Protein AF-A0A8X7SLM4-F1 (afdb_monomer_lite)

Secondary structure (DSSP, 8-state):
--GGGGS-HHHHHHHHTT-HHHHHHHT-HHHHHHHHHHH-SS-HHHHHHHGGGSS-HHHHHHHIIIIIHHHSEEEE-S-GGG--EEEEEEETTEEEEEEEPP----TTGGGSSPPPEEEEEEEEPPTTSS--EEEEEEEETTEEEEEEEE------

Sequence (156 aa):
MLIFRLLSPRDLCNLSSCCKSLCDIANSENFWLDQCEKVKVIPSSEIVQLRTGVSSYKALCRFLVEVMKPLVGVWVYQKPEFGNVVYVMPGFLSVVGCRIIPQEVGPLGIQEGRIMWSPVFEIICGFDGGSTKFFLNGRDRKDSCLFLGLFTGIEN

Structure (mmCIF, N/CA/C/O backbone):
data_AF-A0A8X7SLM4-F1
#
_entry.id   AF-A0A8X7SLM4-F1
#
loop_
_atom_site.group_PDB
_atom_site.id
_atom_site.type_symbol
_atom_site.label_atom_id
_atom_site.label_alt_id
_atom_site.label_comp_id
_atom_site.label_asym_id
_atom_site.label_entity_id
_atom_site.label_seq_id
_atom_site.pdbx_PDB_ins_code
_atom_site.Cartn_x
_atom_site.Cartn_y
_atom_site.Cartn_z
_atom_site.occupancy
_atom_site.B_iso_or_equiv
_atom_site.auth_seq_id
_atom_site.auth_comp_id
_atom_site.auth_asym_id
_atom_site.auth_atom_id
_atom_site.pdbx_PDB_model_num
ATOM 1 N N . MET A 1 1 ? 26.997 3.617 -11.875 1.00 51.34 1 MET A N 1
ATOM 2 C CA . MET A 1 1 ? 25.663 4.207 -12.120 1.00 51.34 1 MET A CA 1
ATOM 3 C C . MET A 1 1 ? 24.904 4.334 -10.791 1.00 51.34 1 MET A C 1
ATOM 5 O O . MET A 1 1 ? 24.105 3.476 -10.456 1.00 51.34 1 MET A O 1
ATOM 9 N N . LEU A 1 2 ? 25.221 5.361 -9.989 1.00 61.88 2 LEU A N 1
ATOM 10 C CA . LEU A 1 2 ? 24.697 5.548 -8.618 1.00 61.88 2 LEU A CA 1
ATOM 11 C C . LEU A 1 2 ? 23.634 6.660 -8.517 1.00 61.88 2 LEU A C 1
ATOM 13 O O . LEU A 1 2 ? 22.804 6.631 -7.618 1.00 61.88 2 LEU A O 1
ATOM 17 N N . ILE A 1 3 ? 23.619 7.605 -9.463 1.00 67.81 3 ILE A N 1
ATOM 18 C CA . ILE A 1 3 ? 22.799 8.827 -9.388 1.00 67.81 3 ILE A CA 1
ATOM 19 C C . ILE A 1 3 ? 21.298 8.531 -9.551 1.00 67.81 3 ILE A C 1
ATOM 21 O O . ILE A 1 3 ? 20.492 9.070 -8.804 1.00 67.81 3 ILE A O 1
ATOM 25 N N . PHE A 1 4 ? 20.903 7.602 -10.431 1.00 64.94 4 PHE A N 1
ATOM 26 C CA . PHE A 1 4 ? 19.483 7.247 -10.625 1.00 64.94 4 PHE A CA 1
ATOM 27 C C . PHE A 1 4 ? 18.829 6.638 -9.385 1.00 64.94 4 PHE A C 1
ATOM 29 O O . PHE A 1 4 ? 17.614 6.685 -9.229 1.00 64.94 4 PHE A O 1
ATOM 36 N N . ARG A 1 5 ? 19.627 6.084 -8.466 1.00 68.31 5 ARG A N 1
ATOM 37 C CA . ARG A 1 5 ? 19.115 5.580 -7.191 1.00 68.31 5 ARG A CA 1
ATOM 38 C C . ARG A 1 5 ? 18.707 6.708 -6.234 1.00 68.31 5 ARG A C 1
ATOM 40 O O . ARG A 1 5 ? 18.001 6.409 -5.278 1.00 68.31 5 ARG A O 1
ATOM 47 N N . LEU A 1 6 ? 19.129 7.947 -6.471 1.00 73.44 6 LEU A N 1
ATOM 48 C CA . LEU A 1 6 ? 18.810 9.104 -5.629 1.00 73.44 6 LEU A CA 1
ATOM 49 C C . LEU A 1 6 ? 17.567 9.865 -6.102 1.00 73.44 6 LEU A C 1
ATOM 51 O O . LEU A 1 6 ? 17.048 10.703 -5.373 1.00 73.44 6 LEU A O 1
ATOM 55 N N . LEU A 1 7 ? 17.107 9.591 -7.321 1.00 77.38 7 LEU A N 1
ATOM 56 C CA . LEU A 1 7 ? 15.983 10.285 -7.930 1.00 77.38 7 LEU A CA 1
ATOM 57 C C . LEU A 1 7 ? 14.655 9.670 -7.499 1.00 77.38 7 LEU A C 1
ATOM 59 O O . LEU A 1 7 ? 14.569 8.460 -7.268 1.00 77.38 7 LEU A O 1
ATOM 63 N N . SER A 1 8 ? 13.613 10.501 -7.434 1.00 79.94 8 SER A N 1
ATOM 64 C CA . SER A 1 8 ? 12.265 10.003 -7.189 1.00 79.94 8 SER A CA 1
ATOM 65 C C . SER A 1 8 ? 11.767 9.193 -8.397 1.00 79.94 8 SER A C 1
ATOM 67 O O . SER A 1 8 ? 12.141 9.484 -9.538 1.00 79.94 8 SER A O 1
ATOM 69 N N . PRO A 1 9 ? 10.878 8.204 -8.196 1.00 80.56 9 PRO A N 1
ATOM 70 C CA . PRO A 1 9 ? 10.198 7.502 -9.286 1.00 80.56 9 PRO A CA 1
ATOM 71 C C . PRO A 1 9 ? 9.602 8.398 -10.379 1.00 80.56 9 PRO A C 1
ATOM 73 O O . PRO A 1 9 ? 9.639 8.025 -11.553 1.00 80.56 9 PRO A O 1
ATOM 76 N N . ARG A 1 10 ? 9.089 9.586 -10.020 1.00 80.00 10 ARG A N 1
ATOM 77 C CA . ARG A 1 10 ? 8.550 10.559 -10.986 1.00 80.00 10 ARG A CA 1
ATOM 78 C C . ARG A 1 10 ? 9.644 11.166 -11.856 1.00 80.00 10 ARG A C 1
ATOM 80 O O . ARG A 1 10 ? 9.522 11.135 -13.079 1.00 80.00 10 ARG A O 1
ATOM 87 N N . ASP A 1 11 ? 10.731 11.635 -11.251 1.00 84.25 11 ASP A N 1
ATOM 88 C CA . ASP A 1 11 ? 11.860 12.222 -11.989 1.00 84.25 11 ASP A CA 1
ATOM 89 C C . ASP A 1 11 ? 12.485 11.206 -12.948 1.00 84.25 11 ASP A C 1
ATOM 91 O O . ASP A 1 11 ? 12.854 11.529 -14.074 1.00 84.25 11 ASP A O 1
ATOM 95 N N . LEU A 1 12 ? 12.538 9.943 -12.528 1.00 79.44 12 LEU A N 1
ATOM 96 C CA . LEU A 1 12 ? 13.046 8.839 -13.337 1.00 79.44 12 LEU A CA 1
ATOM 97 C C . LEU A 1 12 ? 12.176 8.552 -14.561 1.00 79.44 12 LEU A C 1
ATOM 99 O O . LEU A 1 12 ? 12.709 8.314 -15.646 1.00 79.44 12 LEU A O 1
ATOM 103 N N . CYS A 1 13 ? 10.850 8.608 -14.414 1.00 79.81 13 CYS A N 1
ATOM 104 C CA . CYS A 1 13 ? 9.943 8.473 -15.553 1.00 79.81 13 CYS A CA 1
ATOM 105 C C . CYS A 1 13 ? 10.134 9.624 -16.547 1.00 79.81 13 CYS A C 1
ATOM 107 O O . CYS A 1 13 ? 10.202 9.375 -17.749 1.00 79.81 13 CYS A O 1
ATOM 109 N N . ASN A 1 14 ? 10.315 10.852 -16.060 1.00 83.81 14 ASN A N 1
ATOM 110 C CA . ASN A 1 14 ? 10.562 12.010 -16.921 1.00 83.81 14 ASN A CA 1
ATOM 111 C C . ASN A 1 14 ? 11.899 11.896 -17.673 1.00 83.81 14 ASN A C 1
ATOM 113 O O . ASN A 1 14 ? 11.964 12.162 -18.872 1.00 83.81 14 ASN A O 1
ATOM 117 N N . LEU A 1 15 ? 12.954 11.433 -16.995 1.00 81.56 15 LEU A N 1
ATOM 118 C CA . LEU A 1 15 ? 14.284 11.259 -17.589 1.00 81.56 15 LEU A CA 1
ATOM 119 C C . LEU A 1 15 ? 14.364 10.100 -18.588 1.00 81.56 15 LEU A C 1
ATOM 121 O O . LEU A 1 15 ? 15.237 10.104 -19.457 1.00 81.56 15 LEU A O 1
ATOM 125 N N . SER A 1 16 ? 13.459 9.121 -18.504 1.00 84.94 16 SER A N 1
ATOM 126 C CA . SER A 1 16 ? 13.426 7.991 -19.443 1.00 84.94 16 SER A CA 1
ATOM 127 C C . SER A 1 16 ? 13.226 8.427 -20.900 1.00 84.94 16 SER A C 1
ATOM 129 O O . SER A 1 16 ? 13.736 7.782 -21.814 1.00 84.94 16 SER A O 1
ATOM 131 N N . SER A 1 17 ? 12.580 9.574 -21.116 1.00 82.94 17 SER A N 1
ATOM 132 C CA . SER A 1 17 ? 12.344 10.157 -22.439 1.00 82.94 17 SER A CA 1
ATOM 133 C C . SER A 1 17 ? 13.569 10.866 -23.028 1.00 82.94 17 SER A C 1
ATOM 135 O O . SER A 1 17 ? 13.559 11.218 -24.204 1.00 82.94 17 SER A O 1
ATOM 137 N N . CYS A 1 18 ? 14.627 11.101 -22.242 1.00 87.31 18 CYS A N 1
ATOM 138 C CA . CYS A 1 18 ? 15.776 11.891 -22.687 1.00 87.31 18 CYS A CA 1
ATOM 139 C C . CYS A 1 18 ? 16.722 11.114 -23.612 1.00 87.31 18 CYS A C 1
ATOM 141 O O . CYS A 1 18 ? 17.281 11.699 -24.538 1.00 87.31 18 CYS A O 1
ATOM 143 N N . CYS A 1 19 ? 16.945 9.815 -23.373 1.00 86.88 19 CYS A N 1
ATOM 144 C CA . CYS A 1 19 ? 17.759 8.981 -24.262 1.00 86.88 19 CYS A CA 1
ATOM 145 C C . CYS A 1 19 ? 17.483 7.479 -24.091 1.00 86.88 19 CYS A C 1
ATOM 147 O O . CYS A 1 19 ? 16.948 7.038 -23.075 1.00 86.88 19 CYS A O 1
ATOM 149 N N . LYS A 1 20 ? 17.920 6.673 -25.069 1.00 88.75 20 LYS A N 1
ATOM 150 C CA . LYS A 1 20 ? 17.718 5.214 -25.072 1.00 88.75 20 LYS A CA 1
ATOM 151 C C . LYS A 1 20 ? 18.307 4.522 -23.840 1.00 88.75 20 LYS A C 1
ATOM 153 O O . LYS A 1 20 ? 17.625 3.723 -23.221 1.00 88.75 20 LYS A O 1
ATOM 158 N N . SER A 1 21 ? 19.525 4.888 -23.433 1.00 86.69 21 SER A N 1
ATOM 159 C CA . SER A 1 21 ? 20.160 4.299 -22.246 1.00 86.69 21 SER A CA 1
ATOM 160 C C . SER A 1 21 ? 19.355 4.562 -20.966 1.00 86.69 21 SER A C 1
ATOM 162 O O . SER A 1 21 ? 19.210 3.667 -20.139 1.00 86.69 21 SER A O 1
ATOM 164 N N . LEU A 1 22 ? 18.790 5.766 -20.816 1.00 84.25 22 LEU A N 1
ATOM 165 C CA . LEU A 1 22 ? 17.923 6.111 -19.686 1.00 84.25 22 LEU A CA 1
ATOM 166 C C . LEU A 1 22 ? 16.589 5.373 -19.743 1.00 84.25 22 LEU A C 1
ATOM 168 O O . LEU A 1 22 ? 16.095 4.926 -18.710 1.00 84.25 22 LEU A O 1
ATOM 172 N N . CYS A 1 23 ? 16.033 5.213 -20.941 1.00 87.25 23 CYS A N 1
ATOM 173 C CA . CYS A 1 23 ? 14.844 4.403 -21.164 1.00 87.25 23 CYS A CA 1
ATOM 174 C C . CYS A 1 23 ? 15.082 2.939 -20.756 1.00 87.25 23 CYS A C 1
ATOM 176 O O . CYS A 1 23 ? 14.286 2.375 -20.009 1.00 87.25 23 CYS A O 1
ATOM 178 N N . ASP A 1 24 ? 16.214 2.350 -21.151 1.00 88.50 24 ASP A N 1
ATOM 179 C CA . ASP A 1 24 ? 16.582 0.973 -20.798 1.00 88.50 24 ASP A CA 1
ATOM 180 C C . ASP A 1 24 ? 16.708 0.800 -19.272 1.00 88.50 24 ASP A C 1
ATOM 182 O O .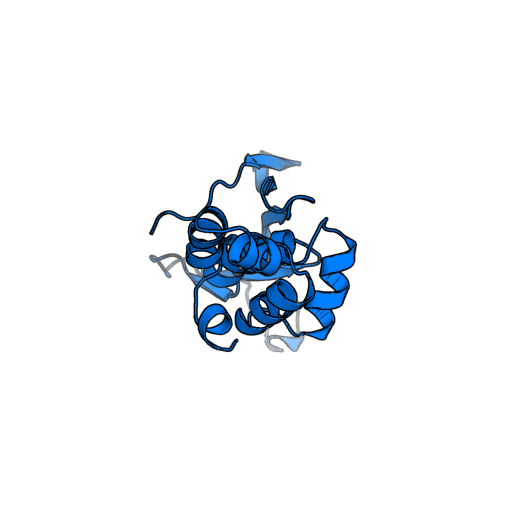 ASP A 1 24 ? 16.205 -0.170 -18.702 1.00 88.50 24 ASP A O 1
ATOM 186 N N . ILE A 1 25 ? 17.302 1.782 -18.582 1.00 85.44 25 ILE A N 1
ATOM 187 C CA . ILE A 1 25 ? 17.378 1.810 -17.112 1.00 85.44 25 ILE A CA 1
ATOM 188 C C . ILE A 1 25 ? 15.980 1.906 -16.490 1.00 85.44 25 ILE A C 1
ATOM 190 O O . ILE A 1 25 ? 15.661 1.153 -15.569 1.00 85.44 25 ILE A O 1
ATOM 194 N N . ALA A 1 26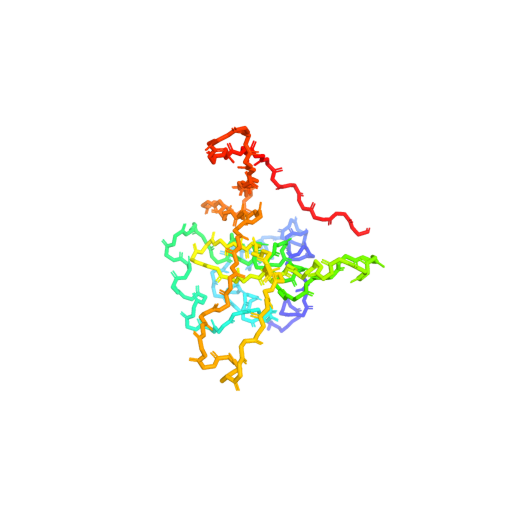 ? 15.133 2.806 -16.993 1.00 85.88 26 ALA A N 1
ATOM 195 C CA . ALA A 1 26 ? 13.772 3.013 -16.501 1.00 85.88 26 ALA A CA 1
ATOM 196 C C . ALA A 1 26 ? 12.819 1.842 -16.800 1.00 85.88 26 ALA A C 1
ATOM 198 O O . ALA A 1 26 ? 11.703 1.823 -16.277 1.00 85.88 26 ALA A O 1
ATOM 199 N N . ASN A 1 27 ? 13.245 0.867 -17.603 1.00 86.50 27 ASN A N 1
ATOM 200 C CA . ASN A 1 27 ? 12.526 -0.378 -17.873 1.00 86.50 27 ASN A CA 1
ATOM 201 C C . ASN A 1 27 ? 13.135 -1.594 -17.147 1.00 86.50 27 ASN A C 1
ATOM 203 O O . ASN A 1 27 ? 12.645 -2.709 -17.301 1.00 86.50 27 ASN A O 1
ATOM 207 N N . SER A 1 28 ? 14.181 -1.404 -16.335 1.00 90.44 28 SER A N 1
ATOM 208 C CA . SER A 1 28 ? 14.839 -2.488 -15.599 1.00 90.44 28 SER A CA 1
ATOM 209 C C . SER A 1 28 ? 14.083 -2.876 -14.323 1.00 90.44 28 SER A C 1
ATOM 211 O O . SER A 1 28 ? 13.898 -2.054 -13.425 1.00 90.44 28 SER A O 1
ATOM 213 N N . GLU A 1 29 ? 13.706 -4.151 -14.191 1.00 93.25 29 GLU A N 1
ATOM 214 C CA . GLU A 1 29 ? 13.030 -4.680 -12.993 1.00 93.25 29 GLU A CA 1
ATOM 215 C C . GLU A 1 29 ? 13.892 -4.545 -11.727 1.00 93.25 29 GLU A C 1
ATOM 217 O O . GLU A 1 29 ? 13.393 -4.110 -10.693 1.00 93.25 29 GLU A O 1
ATOM 222 N N . ASN A 1 30 ? 15.193 -4.845 -11.813 1.00 91.69 30 ASN A N 1
ATOM 223 C CA . ASN A 1 30 ? 16.113 -4.739 -10.672 1.00 91.69 30 ASN A CA 1
ATOM 224 C C . ASN A 1 30 ? 16.208 -3.300 -10.158 1.00 91.69 30 ASN A C 1
ATOM 226 O O . ASN A 1 30 ? 16.284 -3.057 -8.957 1.00 91.69 30 ASN A O 1
ATOM 230 N N . PHE A 1 31 ? 16.176 -2.335 -11.079 1.00 90.38 31 PHE A N 1
ATOM 231 C CA . PHE A 1 31 ? 16.190 -0.928 -10.714 1.00 90.38 31 PHE A CA 1
ATOM 232 C C . PHE A 1 31 ? 14.925 -0.528 -9.948 1.00 90.38 31 PHE A C 1
ATOM 234 O O . PHE A 1 31 ? 15.014 0.166 -8.937 1.00 90.38 31 PHE A O 1
ATOM 241 N N . TRP A 1 32 ? 13.750 -0.968 -10.401 1.00 92.88 32 TRP A N 1
ATOM 242 C CA . TRP A 1 32 ? 12.492 -0.664 -9.721 1.00 92.88 32 TRP A CA 1
ATOM 243 C C . TRP A 1 32 ? 12.329 -1.405 -8.395 1.00 92.88 32 TRP A C 1
ATOM 245 O O . TRP A 1 32 ? 11.752 -0.834 -7.472 1.00 92.88 32 TRP A O 1
ATOM 255 N N . LEU A 1 33 ? 12.890 -2.608 -8.257 1.00 94.19 33 LEU A N 1
ATOM 256 C CA . LEU A 1 33 ? 12.993 -3.289 -6.966 1.00 94.19 33 LEU A CA 1
ATOM 257 C C . LEU A 1 33 ? 13.769 -2.431 -5.953 1.00 94.19 33 LEU A C 1
ATOM 259 O O . LEU A 1 33 ? 13.233 -2.139 -4.884 1.00 94.19 33 LEU A O 1
ATOM 263 N N . ASP A 1 34 ? 14.952 -1.919 -6.322 1.00 91.94 34 ASP A N 1
ATOM 264 C CA . ASP A 1 34 ? 15.726 -1.006 -5.460 1.00 91.94 34 ASP A CA 1
ATOM 265 C C . ASP A 1 34 ? 14.910 0.241 -5.059 1.00 91.94 34 ASP A C 1
ATOM 267 O O . ASP A 1 34 ? 15.113 0.815 -3.987 1.00 91.94 34 ASP A O 1
ATOM 271 N N . GLN A 1 35 ? 14.031 0.730 -5.943 1.00 91.00 35 GLN A N 1
ATOM 272 C CA . GLN A 1 35 ? 13.164 1.872 -5.643 1.00 91.00 35 GLN A CA 1
ATOM 273 C C . GLN A 1 35 ? 12.054 1.494 -4.663 1.00 91.00 35 GLN A C 1
ATOM 275 O O . GLN A 1 35 ? 11.834 2.241 -3.712 1.00 91.00 35 GLN A O 1
ATOM 280 N N . CYS A 1 36 ? 11.401 0.341 -4.839 1.00 93.81 36 CYS A N 1
ATOM 281 C CA . CYS A 1 36 ? 10.408 -0.178 -3.895 1.00 93.81 36 CYS A CA 1
ATOM 282 C C . CYS A 1 36 ? 10.984 -0.291 -2.475 1.00 93.81 36 CYS A C 1
ATOM 284 O O . CYS A 1 36 ? 10.359 0.177 -1.524 1.00 93.81 36 CYS A O 1
ATOM 286 N N . GLU A 1 37 ? 12.193 -0.837 -2.327 1.00 93.44 37 GLU A N 1
ATOM 287 C CA . GLU A 1 37 ? 12.837 -1.012 -1.016 1.00 93.44 37 GLU A CA 1
ATOM 288 C C . GLU A 1 37 ? 13.126 0.320 -0.308 1.00 93.44 37 GLU A C 1
ATOM 290 O O . GLU A 1 37 ? 13.014 0.431 0.916 1.00 93.44 37 GLU A O 1
ATOM 295 N N . LYS A 1 38 ? 13.433 1.379 -1.066 1.00 91.38 38 LYS A N 1
ATOM 296 C CA . LYS A 1 38 ? 13.658 2.722 -0.503 1.00 91.38 38 LYS A CA 1
ATOM 297 C C . LYS A 1 38 ? 12.397 3.390 0.014 1.00 91.38 38 LYS A C 1
ATOM 299 O O . LYS A 1 38 ? 12.512 4.309 0.825 1.00 91.38 38 LYS A O 1
ATOM 304 N N . VAL A 1 39 ? 11.217 2.965 -0.438 1.00 90.25 39 VAL A N 1
ATOM 305 C CA . VAL A 1 39 ? 9.948 3.526 0.043 1.00 90.25 39 VAL A CA 1
ATOM 306 C C . VAL A 1 39 ? 9.760 3.232 1.535 1.00 90.25 39 VAL A C 1
ATOM 308 O O . VAL A 1 39 ? 9.196 4.068 2.236 1.00 90.25 39 VAL A O 1
ATOM 311 N N . LYS A 1 40 ? 10.302 2.106 2.030 1.00 90.31 40 LYS A N 1
ATOM 312 C CA . LYS A 1 40 ? 10.320 1.708 3.452 1.00 90.31 40 LYS A CA 1
ATOM 313 C C . LYS A 1 40 ? 8.939 1.654 4.124 1.00 90.31 40 LYS A C 1
ATOM 315 O O . LYS A 1 40 ? 8.835 1.848 5.330 1.00 90.31 40 LYS A O 1
ATOM 320 N N . VAL A 1 41 ? 7.885 1.382 3.352 1.00 90.62 41 VAL A N 1
ATOM 321 C CA . VAL A 1 41 ? 6.517 1.218 3.883 1.00 90.62 41 VAL A CA 1
ATOM 322 C C . VAL A 1 41 ? 6.230 -0.234 4.274 1.00 90.62 41 VAL A C 1
ATOM 324 O O . VAL A 1 41 ? 5.453 -0.470 5.191 1.00 90.62 41 VAL A O 1
ATOM 327 N N . ILE A 1 42 ? 6.881 -1.197 3.615 1.00 92.88 42 ILE A N 1
ATOM 328 C CA . ILE A 1 42 ? 6.764 -2.635 3.890 1.00 92.88 42 ILE A CA 1
ATOM 329 C C . ILE A 1 42 ? 8.145 -3.319 3.822 1.00 92.88 42 ILE A C 1
ATOM 331 O O . ILE A 1 42 ? 9.051 -2.786 3.169 1.00 92.88 42 ILE A O 1
ATOM 335 N N . PRO A 1 43 ? 8.332 -4.484 4.469 1.00 93.56 43 PRO A N 1
ATOM 336 C CA . PRO A 1 43 ? 9.552 -5.287 4.372 1.00 93.56 43 PRO A CA 1
ATOM 337 C C . PRO A 1 43 ? 9.863 -5.773 2.945 1.00 93.56 43 PRO A C 1
ATOM 339 O O . PRO A 1 43 ? 8.955 -6.078 2.171 1.00 93.56 43 PRO A O 1
ATOM 342 N N . SER A 1 44 ? 11.149 -5.962 2.615 1.00 92.56 44 SER A N 1
ATOM 343 C CA . SER A 1 44 ? 11.580 -6.477 1.298 1.00 92.56 44 SER A CA 1
ATOM 344 C C . SER A 1 44 ? 10.962 -7.831 0.934 1.00 92.56 44 SER A C 1
ATOM 346 O O . SER A 1 44 ? 10.650 -8.074 -0.230 1.00 92.56 44 SER A O 1
ATOM 348 N N . SER A 1 45 ? 10.730 -8.709 1.915 1.00 92.94 45 SER A N 1
ATOM 349 C CA . SER A 1 45 ? 10.066 -9.999 1.686 1.00 92.94 45 SER A CA 1
ATOM 350 C C . SER A 1 45 ? 8.637 -9.840 1.166 1.00 92.94 45 SER A C 1
ATOM 352 O O . SER A 1 45 ? 8.207 -10.606 0.307 1.00 92.94 45 SER A O 1
ATOM 354 N N . GLU A 1 46 ? 7.913 -8.830 1.650 1.00 94.06 46 GLU A N 1
ATOM 355 C CA . GLU A 1 46 ? 6.550 -8.538 1.206 1.00 94.06 46 GLU A CA 1
ATOM 356 C C . GLU A 1 46 ? 6.545 -7.904 -0.186 1.00 94.06 46 GLU A C 1
ATOM 358 O O . GLU A 1 46 ? 5.693 -8.244 -1.001 1.00 94.06 46 GLU A O 1
ATOM 363 N N . ILE A 1 47 ? 7.537 -7.069 -0.521 1.00 95.56 47 ILE A N 1
ATOM 364 C CA . ILE A 1 47 ? 7.683 -6.485 -1.868 1.00 95.56 47 ILE A CA 1
ATOM 365 C C . ILE A 1 47 ? 7.732 -7.586 -2.941 1.00 95.56 47 ILE A C 1
ATOM 367 O O . ILE A 1 47 ? 7.043 -7.494 -3.960 1.00 95.56 47 ILE A O 1
ATOM 371 N N . VAL A 1 48 ? 8.502 -8.652 -2.697 1.00 94.62 48 VAL A N 1
ATOM 372 C CA . VAL A 1 48 ? 8.609 -9.798 -3.618 1.00 94.62 48 VAL A CA 1
ATOM 373 C C . VAL A 1 48 ? 7.288 -10.568 -3.717 1.00 94.62 48 VAL A C 1
ATOM 375 O O . VAL A 1 48 ? 6.921 -11.021 -4.800 1.00 94.62 48 VAL A O 1
ATOM 378 N N . GLN A 1 49 ? 6.538 -10.689 -2.620 1.00 95.12 49 GLN A N 1
ATOM 379 C CA . GLN A 1 49 ? 5.222 -11.332 -2.639 1.00 95.12 49 GLN A CA 1
ATOM 380 C C . GLN A 1 49 ? 4.200 -10.500 -3.423 1.00 95.12 49 GLN A C 1
ATOM 382 O O . GLN A 1 49 ? 3.537 -11.030 -4.315 1.00 95.12 49 GLN A O 1
ATOM 387 N N . LEU A 1 50 ? 4.110 -9.194 -3.156 1.00 94.06 50 LEU A N 1
ATOM 388 C CA . LEU A 1 50 ? 3.190 -8.283 -3.844 1.00 94.06 50 LEU A CA 1
ATOM 389 C C . LEU A 1 50 ? 3.451 -8.222 -5.352 1.00 94.06 50 LEU A C 1
ATOM 391 O O . LEU A 1 50 ? 2.512 -8.127 -6.143 1.00 94.06 50 LEU A O 1
ATOM 395 N N . ARG A 1 51 ? 4.719 -8.340 -5.771 1.00 94.88 51 ARG A N 1
ATOM 396 C CA . ARG A 1 51 ? 5.113 -8.369 -7.186 1.00 94.88 51 ARG A CA 1
ATOM 397 C C . ARG A 1 51 ? 4.366 -9.427 -8.004 1.00 94.88 51 ARG A C 1
ATOM 399 O O . ARG A 1 51 ? 4.182 -9.220 -9.203 1.00 94.88 51 ARG A O 1
ATOM 406 N N . THR A 1 52 ? 3.934 -10.529 -7.389 1.00 94.94 52 THR A N 1
ATOM 407 C CA . THR A 1 52 ? 3.231 -11.624 -8.082 1.00 94.94 52 THR A CA 1
ATOM 408 C C . THR A 1 52 ? 1.866 -11.221 -8.642 1.00 94.94 52 THR A C 1
ATOM 410 O O . THR A 1 52 ? 1.424 -11.810 -9.625 1.00 94.94 52 THR A O 1
ATOM 413 N N . GLY A 1 53 ? 1.214 -10.203 -8.070 1.00 93.31 53 GLY A N 1
ATOM 414 C CA . GLY A 1 53 ? -0.104 -9.744 -8.520 1.00 93.31 53 GLY A CA 1
ATOM 415 C C . GLY A 1 53 ? -0.087 -8.503 -9.419 1.00 93.31 53 GLY A C 1
ATOM 416 O O . GLY A 1 53 ? -1.150 -7.980 -9.744 1.00 93.31 53 GLY A O 1
ATOM 417 N N . VAL A 1 54 ? 1.088 -8.020 -9.836 1.00 94.75 54 VAL A N 1
ATOM 418 C CA . VAL A 1 54 ? 1.229 -6.864 -10.740 1.00 94.75 54 VAL A CA 1
ATOM 419 C C . VAL A 1 54 ? 2.162 -7.166 -11.910 1.00 94.75 54 VAL A C 1
ATOM 421 O O . VAL A 1 54 ? 2.928 -8.126 -11.901 1.00 94.75 54 VAL A O 1
ATOM 424 N N . SER A 1 55 ? 2.113 -6.322 -12.934 1.00 94.25 55 SER A N 1
ATOM 425 C CA . SER A 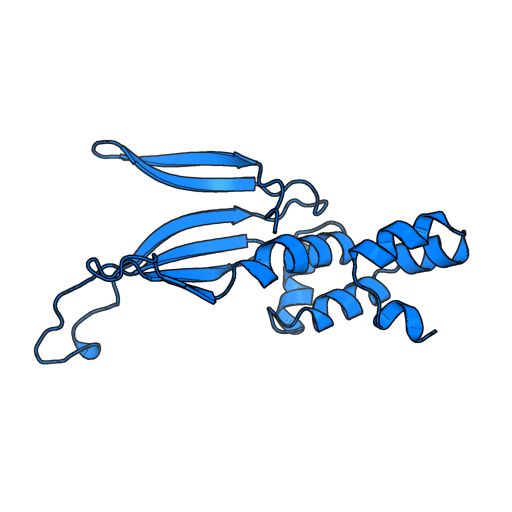1 55 ? 2.885 -6.475 -14.173 1.00 94.25 55 SER A CA 1
ATOM 426 C C . SER A 1 55 ? 4.398 -6.306 -13.991 1.00 94.25 55 SER A C 1
ATOM 428 O O . SER A 1 55 ? 5.175 -6.992 -14.655 1.00 94.25 55 SER A O 1
ATOM 430 N N . SER A 1 56 ? 4.829 -5.404 -13.105 1.00 94.62 56 SER A N 1
ATOM 431 C CA . SER A 1 56 ? 6.229 -4.976 -12.968 1.00 94.62 56 SER A CA 1
ATOM 432 C C . SER A 1 56 ? 6.529 -4.430 -11.573 1.00 94.62 56 SER A C 1
ATOM 434 O O . SER A 1 56 ? 5.625 -3.971 -10.865 1.00 94.62 56 SER A O 1
ATOM 436 N N . TYR A 1 57 ? 7.809 -4.389 -11.193 1.00 95.06 57 TYR A N 1
ATOM 437 C CA . TYR A 1 57 ? 8.214 -3.635 -9.998 1.00 95.06 57 TYR A CA 1
ATOM 438 C C . TYR A 1 57 ? 7.954 -2.134 -10.156 1.00 95.06 57 TYR A C 1
ATOM 440 O O . TYR A 1 57 ? 7.712 -1.457 -9.163 1.00 95.06 57 TYR A O 1
ATOM 448 N N . LYS A 1 58 ? 7.929 -1.610 -11.388 1.00 92.56 58 LYS A N 1
ATOM 449 C CA . LYS A 1 58 ? 7.529 -0.224 -11.672 1.00 92.56 58 LYS A CA 1
ATOM 450 C C . LYS A 1 58 ? 6.087 0.052 -11.243 1.00 92.56 58 LYS A C 1
ATOM 452 O O . LYS A 1 58 ? 5.833 1.040 -10.555 1.00 92.56 58 LYS A O 1
ATOM 457 N N . ALA A 1 59 ? 5.163 -0.836 -11.615 1.00 92.38 59 ALA A N 1
ATOM 458 C CA . ALA A 1 59 ? 3.760 -0.759 -11.213 1.00 92.38 59 ALA A CA 1
ATOM 459 C C . ALA A 1 59 ? 3.610 -0.815 -9.685 1.00 92.38 59 ALA A C 1
ATOM 461 O O . ALA A 1 59 ? 2.922 0.021 -9.099 1.00 92.38 59 ALA A O 1
ATOM 462 N N . LEU A 1 60 ? 4.324 -1.741 -9.034 1.00 94.81 60 LEU A N 1
ATOM 463 C CA . LEU A 1 60 ? 4.333 -1.843 -7.573 1.00 94.81 60 LEU A CA 1
ATOM 464 C C . LEU A 1 60 ? 4.903 -0.584 -6.905 1.00 94.81 60 LEU A C 1
ATOM 466 O O . LEU A 1 60 ? 4.321 -0.066 -5.955 1.00 94.81 60 LEU A O 1
ATOM 470 N N . CYS A 1 61 ? 6.026 -0.070 -7.411 1.00 93.50 61 CYS A N 1
ATOM 471 C CA . CYS A 1 61 ? 6.691 1.118 -6.880 1.00 93.50 61 CYS A CA 1
ATOM 472 C C . CYS A 1 61 ? 5.762 2.331 -6.918 1.00 93.50 61 CYS A C 1
ATOM 474 O O . CYS A 1 61 ? 5.698 3.102 -5.959 1.00 93.50 61 CYS A O 1
ATOM 476 N N . ARG A 1 62 ? 4.993 2.467 -8.001 1.00 90.88 62 ARG A N 1
ATOM 477 C CA . ARG A 1 62 ? 3.989 3.517 -8.128 1.00 90.88 62 ARG A CA 1
ATOM 478 C C . ARG A 1 62 ? 2.931 3.423 -7.030 1.00 90.88 62 ARG A C 1
ATOM 480 O O . ARG A 1 62 ? 2.696 4.415 -6.352 1.00 90.88 62 ARG A O 1
ATOM 487 N N . PHE A 1 63 ? 2.369 2.240 -6.786 1.00 92.75 63 PHE A N 1
ATOM 488 C CA . PHE A 1 63 ? 1.401 2.041 -5.702 1.00 92.75 63 PHE A CA 1
ATOM 489 C C . PHE A 1 63 ? 1.998 2.333 -4.317 1.00 92.75 63 PHE A C 1
ATOM 491 O O . PHE A 1 63 ? 1.387 3.029 -3.502 1.00 92.75 63 PHE A O 1
ATOM 498 N N . LEU A 1 64 ? 3.226 1.872 -4.068 1.00 93.19 64 LEU A N 1
ATOM 499 C 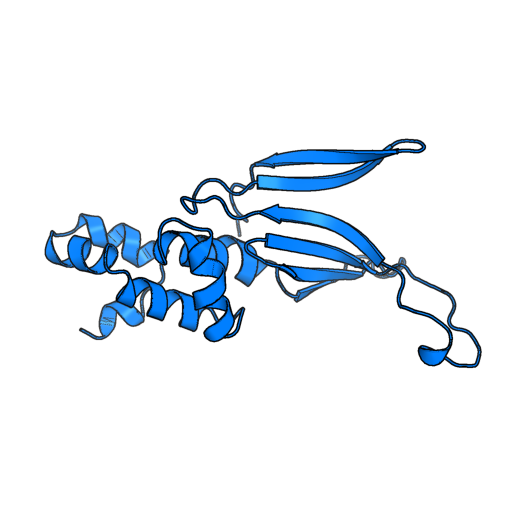CA . LEU A 1 64 ? 3.938 2.131 -2.817 1.00 93.19 64 LEU A CA 1
ATOM 500 C C . LEU A 1 64 ? 4.132 3.632 -2.566 1.00 93.19 64 LEU A C 1
ATOM 502 O O . LEU A 1 64 ? 3.921 4.095 -1.448 1.00 93.19 64 LEU A O 1
ATOM 506 N N . VAL A 1 65 ? 4.523 4.395 -3.588 1.00 90.81 65 VAL A N 1
ATOM 507 C CA . VAL A 1 65 ? 4.806 5.832 -3.458 1.00 90.81 65 VAL A CA 1
ATOM 508 C C . VAL A 1 65 ? 3.544 6.684 -3.439 1.00 90.81 65 VAL A C 1
ATOM 510 O O . VAL A 1 65 ? 3.466 7.611 -2.637 1.00 90.81 65 VAL A O 1
ATOM 513 N N . GLU A 1 66 ? 2.586 6.405 -4.319 1.00 88.38 66 GLU A N 1
ATOM 514 C CA . GLU A 1 66 ? 1.417 7.268 -4.524 1.00 88.38 66 GLU A CA 1
ATOM 515 C C . GLU A 1 66 ? 0.268 6.955 -3.564 1.00 88.38 66 GLU A C 1
ATOM 517 O O . GLU A 1 66 ? -0.539 7.838 -3.284 1.00 88.38 66 GLU A O 1
ATOM 522 N N . VAL A 1 67 ? 0.199 5.725 -3.044 1.00 91.00 67 VAL A N 1
ATOM 523 C CA . VAL A 1 67 ? -0.899 5.276 -2.177 1.00 91.00 67 VAL A CA 1
ATOM 524 C C . VAL A 1 67 ? -0.388 4.890 -0.797 1.00 91.00 67 VAL A C 1
ATOM 526 O O . VAL A 1 67 ? -0.778 5.505 0.191 1.00 91.00 67 VAL A O 1
ATOM 529 N N . MET A 1 68 ? 0.499 3.896 -0.698 1.00 92.81 68 MET A N 1
ATOM 530 C CA . MET A 1 68 ? 0.846 3.328 0.612 1.00 92.81 68 MET A CA 1
ATOM 531 C C . MET A 1 68 ? 1.631 4.314 1.483 1.00 92.81 68 MET A C 1
ATOM 533 O O . MET A 1 68 ? 1.284 4.513 2.643 1.00 92.81 68 MET A O 1
ATOM 537 N N . LYS A 1 69 ? 2.659 4.966 0.931 1.00 92.50 69 LYS A N 1
ATOM 538 C CA . LYS A 1 69 ? 3.515 5.909 1.663 1.00 92.50 69 LYS A CA 1
ATOM 539 C C . LYS A 1 69 ? 2.750 7.068 2.307 1.00 92.50 69 LYS A C 1
ATOM 541 O O . LYS A 1 69 ? 3.020 7.335 3.475 1.00 92.50 69 LYS A O 1
ATOM 546 N N . PRO A 1 70 ? 1.849 7.777 1.605 1.00 92.19 70 PRO A N 1
ATOM 547 C CA . PRO A 1 70 ? 1.123 8.872 2.228 1.00 92.19 70 PRO A CA 1
ATOM 548 C C . PRO A 1 70 ? -0.037 8.416 3.111 1.00 92.19 70 PRO A C 1
ATOM 550 O O . PRO A 1 70 ? -0.462 9.229 3.916 1.00 92.19 70 PRO A O 1
ATOM 553 N N . LEU A 1 71 ? -0.565 7.189 2.964 1.00 92.50 71 LEU A N 1
ATOM 554 C CA . LEU A 1 71 ? -1.784 6.750 3.658 1.00 92.50 71 LEU A CA 1
ATOM 555 C C . LEU A 1 71 ? -1.547 5.822 4.851 1.00 92.50 71 LEU A C 1
ATOM 557 O O . LEU A 1 71 ? -2.318 5.882 5.801 1.00 92.50 71 LEU A O 1
ATOM 561 N N . VAL A 1 72 ? -0.542 4.944 4.826 1.00 93.94 72 VAL A N 1
ATOM 562 C CA . VAL A 1 72 ? -0.325 3.966 5.906 1.00 93.94 72 VAL A CA 1
ATOM 563 C C . VAL A 1 72 ? 0.042 4.685 7.203 1.00 93.94 72 VAL A C 1
ATOM 565 O O . VAL A 1 72 ? 0.987 5.472 7.244 1.00 93.94 72 VAL A O 1
ATOM 568 N N . GLY A 1 73 ? -0.693 4.394 8.276 1.00 93.56 73 GLY A N 1
ATOM 569 C CA . GLY A 1 73 ? -0.488 5.026 9.575 1.00 93.56 73 GLY A CA 1
ATOM 570 C C . GLY A 1 73 ? -1.780 5.291 10.339 1.00 93.56 73 GLY A C 1
ATOM 571 O O . GLY A 1 73 ? -2.828 4.706 10.072 1.00 93.56 73 GLY A O 1
ATOM 572 N N . VAL A 1 74 ? -1.686 6.170 11.335 1.00 92.12 74 VAL A N 1
ATOM 573 C CA . VAL A 1 74 ? -2.807 6.570 12.191 1.00 92.12 74 VAL A CA 1
ATOM 574 C C . VAL A 1 74 ? -3.286 7.955 11.776 1.00 92.12 74 VAL A C 1
ATOM 576 O O . VAL A 1 74 ? -2.501 8.899 11.730 1.00 92.12 74 VAL A O 1
ATOM 579 N N . TRP A 1 75 ? -4.586 8.076 11.537 1.00 89.81 75 TRP A N 1
ATOM 580 C CA . TRP A 1 75 ? -5.260 9.315 11.174 1.00 89.81 75 TRP A CA 1
ATOM 581 C C . TRP A 1 75 ? -6.245 9.697 12.262 1.00 89.81 75 TRP A C 1
ATOM 583 O O . TRP A 1 75 ? -6.995 8.859 12.766 1.00 89.81 75 TRP A O 1
ATOM 593 N N . VAL A 1 76 ? -6.263 10.979 12.604 1.00 84.44 76 VAL A N 1
ATOM 594 C CA . VAL A 1 76 ? -7.189 11.536 13.586 1.00 84.44 76 VAL A CA 1
ATOM 595 C C . VAL A 1 76 ? -7.895 12.716 12.947 1.00 84.44 76 VAL A C 1
ATOM 597 O O . VAL A 1 76 ? -7.267 13.568 12.319 1.00 84.44 76 VAL A O 1
ATOM 600 N N . TYR A 1 77 ? -9.214 12.767 13.095 1.00 73.25 77 TYR A N 1
ATOM 601 C CA . TYR A 1 77 ? -9.984 13.926 12.661 1.00 73.25 77 TYR A CA 1
ATOM 602 C C . TYR A 1 77 ? -9.669 15.144 13.548 1.00 73.25 77 TYR A C 1
ATOM 604 O O . TYR A 1 77 ? -9.608 15.011 14.769 1.00 73.25 77 TYR A O 1
ATOM 612 N N . GLN A 1 78 ? -9.522 16.340 12.958 1.00 63.53 78 GLN A N 1
ATOM 613 C CA . GLN A 1 78 ? -9.118 17.580 13.656 1.00 63.53 78 GLN A CA 1
ATOM 614 C C . GLN A 1 78 ? -10.021 17.994 14.837 1.00 63.53 78 GLN A C 1
ATOM 616 O O . GLN A 1 78 ? -9.621 18.842 15.630 1.00 63.53 78 GLN A O 1
ATOM 621 N N . LYS A 1 79 ? -11.211 17.394 14.990 1.00 60.41 79 LYS A N 1
ATOM 622 C CA . LYS A 1 79 ? -12.061 17.532 16.182 1.00 60.41 79 LYS A CA 1
ATOM 623 C C . LYS A 1 79 ? -12.055 16.229 17.000 1.00 60.41 79 LYS A C 1
ATOM 625 O O . LYS A 1 79 ? -12.854 15.332 16.714 1.00 60.41 79 LYS A O 1
ATOM 630 N N . PRO A 1 80 ? -11.154 16.102 17.993 1.00 57.50 80 PRO A N 1
ATOM 631 C CA . PRO A 1 80 ? -10.924 14.868 18.755 1.00 57.50 80 PRO A CA 1
ATOM 632 C C . PRO A 1 80 ? -12.058 14.497 19.720 1.00 57.50 80 PRO A C 1
ATOM 634 O O . PRO A 1 80 ? -12.076 13.386 20.241 1.00 57.50 80 PRO A O 1
ATOM 637 N N . GLU A 1 81 ? -13.033 15.384 19.913 1.00 58.19 81 GLU A N 1
ATOM 638 C CA . GLU A 1 81 ? -14.172 15.241 20.831 1.00 58.19 81 GLU A CA 1
ATOM 639 C C . GLU A 1 81 ? -15.101 14.038 20.562 1.00 58.19 81 GLU A C 1
ATOM 641 O O . GLU A 1 81 ? -15.947 13.723 21.391 1.00 58.19 81 GLU A O 1
ATOM 646 N N . PHE A 1 82 ? -14.881 13.289 19.471 1.00 56.09 82 PHE A N 1
ATOM 647 C CA . PHE A 1 82 ? -15.596 12.042 19.163 1.00 56.09 82 PHE A CA 1
ATOM 648 C C . PHE A 1 82 ? -14.702 10.802 18.967 1.00 56.09 82 PHE A C 1
ATOM 650 O O . PHE A 1 82 ? -15.191 9.776 18.496 1.00 56.09 82 PHE A O 1
ATOM 657 N N . GLY A 1 83 ? -13.402 10.861 19.293 1.00 58.69 83 GLY A N 1
ATOM 658 C CA . GLY A 1 83 ? -12.535 9.669 19.278 1.00 58.69 83 GLY A CA 1
ATOM 659 C C . GLY A 1 83 ? -12.377 9.000 17.904 1.00 58.69 83 GLY A C 1
ATOM 660 O O . GLY A 1 83 ? -12.198 7.788 17.812 1.00 58.69 83 GLY A O 1
ATOM 661 N N . ASN A 1 84 ? -12.470 9.771 16.817 1.00 76.25 84 ASN A N 1
ATOM 662 C CA . ASN A 1 84 ? -12.421 9.245 15.453 1.00 76.25 84 ASN A CA 1
ATOM 663 C C . ASN A 1 84 ? -10.980 8.995 15.005 1.00 76.25 84 ASN A C 1
ATOM 665 O O . ASN A 1 84 ? -10.376 9.825 14.321 1.00 76.25 84 ASN A O 1
ATOM 669 N N . VAL A 1 85 ? -10.454 7.838 15.401 1.00 86.06 85 VAL A N 1
ATOM 670 C CA . VAL A 1 85 ? -9.175 7.313 14.924 1.00 86.06 85 VAL A CA 1
ATOM 671 C C . VAL A 1 85 ? -9.431 6.366 13.756 1.00 86.06 85 VAL A C 1
ATOM 673 O O . VAL A 1 85 ? -10.206 5.413 13.876 1.00 86.06 85 VAL A O 1
ATOM 676 N N . VAL A 1 86 ? -8.767 6.619 12.631 1.00 89.50 86 VAL A N 1
ATOM 677 C CA . VAL A 1 86 ? -8.710 5.699 11.493 1.00 89.50 86 VAL A CA 1
ATOM 678 C C . VAL A 1 86 ? -7.291 5.165 11.395 1.00 89.50 86 VAL A C 1
ATOM 680 O O . VAL A 1 86 ? -6.344 5.920 11.198 1.00 89.50 86 VAL A O 1
ATOM 683 N N . TYR A 1 87 ? -7.138 3.857 11.546 1.00 92.56 87 TYR A N 1
ATOM 684 C CA . TYR A 1 87 ? -5.885 3.173 11.280 1.00 92.56 87 TYR A CA 1
ATOM 685 C C . TYR A 1 87 ? -5.890 2.661 9.846 1.00 92.56 87 TYR A C 1
ATOM 687 O O . TYR A 1 87 ? -6.806 1.949 9.441 1.00 92.56 87 TYR A O 1
ATOM 695 N N . VAL A 1 88 ? -4.879 3.039 9.077 1.00 94.25 88 VAL A N 1
ATOM 696 C CA . VAL A 1 88 ? -4.720 2.631 7.688 1.00 94.25 88 VAL A CA 1
ATOM 697 C C . VAL A 1 88 ? -3.561 1.653 7.603 1.00 94.25 88 VAL A C 1
ATOM 699 O O . VAL A 1 88 ? -2.420 2.002 7.912 1.00 94.25 88 VAL A O 1
ATOM 702 N N . MET A 1 89 ? -3.864 0.427 7.184 1.00 93.31 89 MET A N 1
ATOM 703 C CA . MET A 1 89 ? -2.918 -0.685 7.169 1.00 93.31 89 MET A CA 1
ATOM 704 C C . MET A 1 89 ? -2.692 -1.229 5.754 1.00 93.31 89 MET A C 1
ATOM 706 O O . MET A 1 89 ? -3.616 -1.211 4.932 1.00 93.31 89 MET A O 1
ATOM 710 N N . PRO A 1 90 ? -1.475 -1.717 5.459 1.00 93.00 90 PRO A N 1
ATOM 711 C CA . PRO A 1 90 ? -1.197 -2.406 4.209 1.00 93.00 90 PRO A CA 1
ATOM 712 C C . PRO A 1 90 ? -1.874 -3.788 4.181 1.00 93.00 90 PRO A C 1
ATOM 714 O O . PRO A 1 90 ? -1.895 -4.502 5.182 1.00 93.00 90 PRO A O 1
ATOM 717 N N . GLY A 1 91 ? -2.407 -4.162 3.020 1.00 90.62 91 GLY A N 1
ATOM 718 C CA . GLY A 1 91 ? -2.881 -5.505 2.679 1.00 90.62 91 GLY A CA 1
ATOM 719 C C . GLY A 1 91 ? -2.166 -6.046 1.434 1.00 90.62 91 GLY A C 1
ATOM 720 O O . GLY A 1 91 ? -1.258 -5.409 0.892 1.00 90.62 91 GLY A O 1
ATOM 721 N N . PHE A 1 92 ? -2.573 -7.223 0.942 1.00 92.06 92 PHE A N 1
ATOM 722 C CA . PHE A 1 92 ? -2.016 -7.760 -0.304 1.00 92.06 92 PHE A CA 1
ATOM 723 C C . PHE A 1 92 ? -2.503 -6.936 -1.501 1.00 92.06 92 PHE A C 1
ATOM 725 O O . PHE A 1 92 ? -3.659 -7.044 -1.901 1.00 92.06 92 PHE A O 1
ATOM 732 N N . LEU A 1 93 ? -1.618 -6.107 -2.063 1.00 92.94 93 LEU A N 1
ATOM 733 C CA . LEU A 1 93 ? -1.931 -5.168 -3.147 1.00 92.94 93 LEU A CA 1
ATOM 734 C C . LEU A 1 93 ? -3.115 -4.251 -2.814 1.00 92.94 93 LEU A C 1
ATOM 736 O O . LEU A 1 93 ? -3.824 -3.795 -3.711 1.00 92.94 93 LEU A O 1
ATOM 740 N N . SER A 1 94 ? -3.312 -3.956 -1.529 1.00 92.88 94 SER A N 1
ATOM 741 C CA . SER A 1 94 ? -4.341 -3.032 -1.078 1.00 92.88 94 SER A CA 1
ATOM 742 C C . SER A 1 94 ? -3.914 -2.217 0.140 1.00 92.88 94 SER A C 1
ATOM 744 O O . SER A 1 94 ? -2.916 -2.508 0.801 1.00 92.88 94 SER A O 1
ATOM 746 N N . VAL A 1 95 ? -4.659 -1.151 0.411 1.00 93.69 95 VAL A N 1
ATOM 747 C CA . VAL A 1 95 ? -4.572 -0.351 1.635 1.00 93.69 95 VAL A CA 1
ATOM 748 C C . VAL A 1 95 ? -5.972 -0.235 2.208 1.00 93.69 95 VAL A C 1
ATOM 750 O O . VAL A 1 95 ? -6.876 0.225 1.512 1.00 93.69 95 VAL A O 1
ATOM 753 N N . VAL A 1 96 ? -6.148 -0.629 3.468 1.00 93.00 96 VAL A N 1
ATOM 754 C CA . VAL A 1 96 ? -7.454 -0.633 4.137 1.00 93.00 96 VAL A CA 1
ATOM 755 C C . VAL A 1 96 ? -7.444 0.383 5.268 1.00 93.00 96 VAL A C 1
ATOM 757 O O . VAL A 1 96 ? -6.603 0.314 6.164 1.00 93.00 96 VAL A O 1
ATOM 760 N N . GLY A 1 97 ? -8.386 1.323 5.231 1.00 92.19 97 GLY A N 1
ATOM 761 C CA . GLY A 1 97 ? -8.653 2.241 6.332 1.00 92.19 97 GLY A CA 1
ATOM 762 C C . GLY A 1 97 ? -9.721 1.674 7.257 1.00 92.19 97 GLY A C 1
ATOM 763 O O . GLY A 1 97 ? -10.843 1.426 6.822 1.00 92.19 97 GLY A O 1
ATOM 764 N N . CYS A 1 98 ? -9.398 1.514 8.536 1.00 90.62 98 CYS A N 1
ATOM 765 C CA . CYS A 1 98 ? -10.282 0.985 9.569 1.00 90.62 98 CYS A CA 1
ATOM 766 C C . CYS A 1 98 ? -10.514 2.030 10.660 1.00 90.62 98 CYS A C 1
ATOM 768 O O . CYS A 1 98 ? -9.568 2.513 11.279 1.00 90.62 98 CYS A O 1
ATOM 770 N N . ARG A 1 99 ? -11.774 2.351 10.952 1.00 88.88 99 ARG A N 1
ATOM 771 C CA . ARG A 1 99 ? -12.139 3.180 12.103 1.00 88.88 99 ARG A CA 1
ATOM 772 C C . ARG A 1 99 ? -12.144 2.323 13.359 1.00 88.88 99 ARG A C 1
ATOM 774 O O . ARG A 1 99 ? -12.853 1.316 13.398 1.00 88.88 99 ARG A O 1
ATOM 781 N N . ILE A 1 100 ? -11.418 2.759 14.382 1.00 86.94 100 ILE A N 1
ATOM 782 C CA . ILE A 1 100 ? -11.515 2.189 15.727 1.00 86.94 100 ILE A CA 1
ATOM 783 C C . ILE A 1 100 ? -12.780 2.737 16.387 1.00 86.94 100 ILE A C 1
ATOM 785 O O . ILE A 1 100 ? -13.031 3.944 16.355 1.00 86.94 100 ILE A O 1
ATOM 789 N N . ILE A 1 101 ? -13.607 1.848 16.932 1.00 83.75 101 ILE A N 1
ATOM 790 C CA . ILE A 1 101 ? -14.883 2.213 17.547 1.00 83.75 101 ILE A CA 1
ATOM 791 C C . ILE A 1 101 ? -14.635 2.444 19.043 1.00 83.75 101 ILE A C 1
ATOM 793 O O . ILE A 1 101 ? -14.167 1.521 19.712 1.00 83.75 101 ILE A O 1
ATOM 797 N N . PRO A 1 102 ? -14.939 3.640 19.587 1.00 80.19 102 PRO A N 1
ATOM 798 C CA . PRO A 1 102 ? -14.897 3.861 21.027 1.00 80.19 102 PRO A CA 1
ATOM 799 C C . PRO A 1 102 ? -15.791 2.846 21.745 1.00 80.19 102 PRO A C 1
ATOM 801 O O . PRO A 1 102 ? -16.961 2.687 21.396 1.00 80.19 102 PRO A O 1
ATOM 804 N N . GLN A 1 103 ? -15.232 2.158 22.734 1.00 78.62 103 GLN A N 1
ATOM 805 C CA . GLN A 1 103 ? -15.920 1.138 23.517 1.00 78.62 103 GLN A CA 1
ATOM 806 C C . GLN A 1 103 ? -15.608 1.346 24.996 1.00 78.62 103 GLN A C 1
ATOM 808 O O . GLN A 1 103 ? -14.499 1.757 25.345 1.00 78.62 103 GLN A O 1
ATOM 813 N N . GLU A 1 104 ? -16.581 1.066 25.859 1.00 78.62 104 GLU A N 1
ATOM 814 C CA . GLU A 1 104 ? -16.320 1.001 27.293 1.00 78.62 104 GLU A CA 1
ATOM 815 C C . GLU A 1 104 ? -15.343 -0.140 27.572 1.00 78.62 104 GLU A C 1
ATOM 817 O O . GLU A 1 104 ? -15.438 -1.231 27.004 1.00 78.62 104 GLU A O 1
ATOM 822 N N . VAL A 1 105 ? -14.367 0.141 28.426 1.00 76.94 105 VAL A N 1
ATOM 823 C CA . VAL A 1 105 ? -13.371 -0.834 28.845 1.00 76.94 105 VAL A CA 1
ATOM 824 C C . VAL A 1 105 ? -13.799 -1.342 30.215 1.00 76.94 105 VAL A C 1
ATOM 826 O O . VAL A 1 105 ? -13.948 -0.551 31.144 1.00 76.94 105 VAL A O 1
ATOM 829 N N . GLY A 1 106 ? -14.038 -2.648 30.323 1.00 77.44 106 GLY A N 1
ATOM 830 C CA . GLY A 1 106 ? -14.422 -3.274 31.583 1.00 77.44 106 GLY A CA 1
ATOM 831 C C . GLY A 1 106 ? -13.262 -3.354 32.593 1.00 77.44 106 GLY A C 1
ATOM 832 O O . GLY A 1 106 ? -12.140 -2.917 32.306 1.00 77.44 106 GLY A O 1
ATOM 833 N N . PRO A 1 107 ? -13.509 -3.897 33.799 1.00 80.75 107 PRO A N 1
ATOM 834 C CA . PRO A 1 107 ? -12.523 -3.976 34.881 1.00 80.75 107 PRO A CA 1
ATOM 835 C C . PRO A 1 107 ? -11.238 -4.753 34.534 1.00 80.75 107 PRO A C 1
ATOM 837 O O . PRO A 1 107 ? -10.212 -4.532 35.178 1.00 80.75 107 PRO A O 1
ATOM 840 N N . LEU A 1 108 ? -11.257 -5.627 33.524 1.00 81.94 108 LEU A N 1
ATOM 841 C CA . LEU A 1 108 ? -10.093 -6.375 33.029 1.00 81.94 108 LEU A CA 1
ATOM 842 C C . LEU A 1 108 ? -9.417 -5.712 31.814 1.00 81.94 108 LEU A C 1
ATOM 844 O O . LEU A 1 108 ? -8.487 -6.274 31.224 1.00 81.94 108 LEU A O 1
ATOM 848 N N . GLY A 1 109 ? -9.822 -4.500 31.435 1.00 79.12 109 GLY A N 1
ATOM 849 C CA . GLY A 1 109 ? -9.097 -3.734 30.429 1.00 79.12 109 GLY A CA 1
ATOM 850 C C . GLY A 1 109 ? -9.247 -4.294 29.009 1.00 79.12 109 GLY A C 1
ATOM 851 O O . GLY A 1 109 ? -10.294 -4.788 28.596 1.00 79.12 109 GLY A O 1
ATOM 852 N N . ILE A 1 110 ? -8.137 -4.272 28.264 1.00 74.75 110 ILE A N 1
ATOM 853 C CA . ILE A 1 110 ? -8.005 -4.892 26.930 1.00 74.75 110 ILE A CA 1
ATOM 854 C C . ILE A 1 110 ? -8.141 -6.426 26.987 1.00 74.75 110 ILE A C 1
ATOM 856 O O . ILE A 1 110 ? -8.399 -7.054 25.963 1.00 74.75 110 ILE A O 1
ATOM 860 N N . GLN A 1 111 ? -7.989 -7.057 28.160 1.00 78.31 111 GLN A N 1
ATOM 861 C CA . GLN A 1 111 ? -8.133 -8.514 28.271 1.00 78.31 111 GLN A CA 1
ATOM 862 C C . GLN A 1 111 ? -9.593 -8.979 28.232 1.00 78.31 111 GLN A C 1
ATOM 864 O O . GLN A 1 111 ? -9.851 -10.154 27.986 1.00 78.31 111 GLN A O 1
ATOM 869 N N . GLU A 1 112 ? -10.544 -8.068 28.439 1.00 73.88 112 GLU A N 1
ATOM 870 C CA . GLU A 1 112 ? -11.970 -8.392 28.509 1.00 73.88 112 GLU A CA 1
ATOM 871 C C . GLU A 1 112 ? -12.647 -8.444 27.131 1.00 73.88 112 GLU A C 1
ATOM 873 O O . GLU A 1 112 ? -13.703 -9.056 26.982 1.00 73.88 112 GLU A O 1
ATOM 878 N N . GLY A 1 113 ? -12.040 -7.855 26.093 1.00 71.75 113 GLY A N 1
ATOM 879 C CA . GLY A 1 113 ? -12.635 -7.820 24.759 1.00 71.75 113 GLY A CA 1
ATOM 880 C C . GLY A 1 113 ? -11.685 -7.365 23.655 1.00 71.75 113 GLY A C 1
ATOM 881 O O . GLY A 1 113 ? -10.741 -6.610 23.875 1.00 71.75 113 GLY A O 1
ATOM 882 N N . ARG A 1 114 ? -11.954 -7.823 22.426 1.00 79.19 114 ARG A N 1
ATOM 883 C CA . ARG A 1 114 ? -11.224 -7.369 21.232 1.00 79.19 114 ARG A CA 1
ATOM 884 C C . ARG A 1 114 ? -11.559 -5.905 20.941 1.00 79.19 114 ARG A C 1
ATOM 886 O O . ARG A 1 114 ? -12.668 -5.448 21.210 1.00 79.19 114 ARG A O 1
ATOM 893 N N . ILE A 1 115 ? -10.609 -5.190 20.344 1.00 83.62 115 ILE A N 1
ATOM 894 C CA . ILE A 1 115 ? -10.850 -3.842 19.826 1.00 83.62 115 ILE A CA 1
ATOM 895 C C . ILE A 1 115 ? -11.867 -3.935 18.687 1.00 83.62 115 ILE A C 1
ATOM 897 O O . ILE A 1 115 ? -11.651 -4.649 17.703 1.00 83.62 115 ILE A O 1
ATOM 901 N N . MET A 1 116 ? -12.969 -3.208 18.827 1.00 85.38 116 MET A N 1
ATOM 902 C CA . MET A 1 116 ? -13.994 -3.074 17.805 1.00 85.38 116 MET A CA 1
ATOM 903 C C . MET A 1 116 ? -13.508 -2.112 16.722 1.00 85.38 116 MET A C 1
ATOM 905 O O . MET A 1 116 ? -13.014 -1.016 16.996 1.00 85.38 116 MET A O 1
ATOM 909 N N . TRP A 1 117 ? -13.671 -2.515 15.468 1.00 88.00 117 TRP A N 1
ATOM 910 C CA . TRP A 1 117 ? -13.307 -1.705 14.316 1.00 88.00 117 TRP A CA 1
ATOM 911 C C . TRP A 1 117 ? -14.312 -1.899 13.184 1.00 88.00 117 TRP A C 1
ATOM 913 O O . TRP A 1 117 ? -15.071 -2.868 13.156 1.00 88.00 117 TRP A O 1
ATOM 923 N N . SER A 1 118 ? -14.325 -0.956 12.247 1.00 86.56 118 SER A N 1
ATOM 924 C CA . SER A 1 118 ? -15.115 -1.056 11.018 1.00 86.56 118 SER A CA 1
ATOM 925 C C . SER A 1 118 ? -14.310 -0.540 9.827 1.00 86.56 118 SER A C 1
ATOM 927 O O . SER A 1 118 ? -13.597 0.457 9.978 1.00 86.56 118 SER A O 1
ATOM 929 N N . PRO A 1 119 ? -14.379 -1.195 8.657 1.00 86.69 119 PRO A N 1
ATOM 930 C CA . PRO A 1 119 ? -13.703 -0.699 7.469 1.00 86.69 119 PRO A CA 1
ATOM 931 C C . PRO A 1 119 ? -14.387 0.588 6.988 1.00 86.69 119 PRO A C 1
ATOM 933 O O . PRO A 1 119 ? -15.611 0.698 7.003 1.00 86.69 119 PRO A O 1
ATOM 936 N N . VAL A 1 120 ? -13.586 1.562 6.566 1.00 87.19 120 VAL A N 1
ATOM 937 C CA . VAL A 1 120 ? -14.021 2.863 6.029 1.00 87.19 120 VAL A CA 1
ATOM 938 C C . VAL A 1 120 ? -13.787 2.900 4.528 1.00 87.19 120 V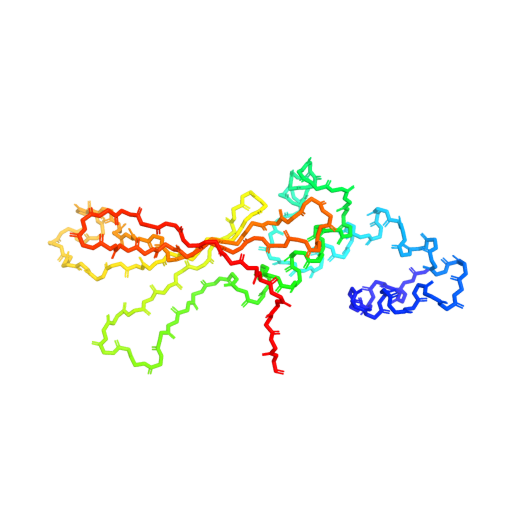AL A C 1
ATOM 940 O O . VAL A 1 120 ? -14.675 3.269 3.765 1.00 87.19 120 VAL A O 1
ATOM 943 N N . PHE A 1 121 ? -12.604 2.475 4.094 1.00 89.75 121 PHE A N 1
ATOM 944 C CA . PHE A 1 121 ? -12.264 2.396 2.682 1.00 89.75 121 PHE A CA 1
ATOM 945 C C . PHE A 1 121 ? -11.235 1.302 2.413 1.00 89.75 121 PHE A C 1
ATOM 947 O O . PHE A 1 121 ? -10.514 0.878 3.318 1.00 89.75 121 PHE A O 1
ATOM 954 N N . GLU A 1 122 ? -11.142 0.893 1.156 1.00 91.69 122 GLU A N 1
ATOM 955 C CA . GLU A 1 122 ? -10.063 0.063 0.636 1.00 91.69 122 GLU A CA 1
ATOM 956 C C . GLU A 1 122 ? -9.584 0.616 -0.709 1.00 91.69 122 GLU A C 1
ATOM 958 O O . GLU A 1 122 ? -10.387 1.021 -1.547 1.00 91.69 122 GLU A O 1
ATOM 963 N N . ILE A 1 123 ? -8.270 0.646 -0.920 1.00 91.50 123 ILE A N 1
ATOM 964 C CA . ILE A 1 123 ? -7.658 1.021 -2.198 1.00 91.50 123 ILE A CA 1
ATOM 965 C C . ILE A 1 123 ? -6.908 -0.186 -2.728 1.00 91.50 123 ILE A C 1
ATOM 967 O O . ILE A 1 123 ? -5.973 -0.637 -2.076 1.00 91.50 123 ILE A O 1
ATOM 971 N N . ILE A 1 124 ? -7.286 -0.690 -3.900 1.00 91.44 124 ILE A N 1
ATOM 972 C CA . ILE A 1 124 ? -6.662 -1.858 -4.528 1.00 91.44 124 ILE A CA 1
ATOM 973 C C . ILE A 1 124 ? -5.746 -1.400 -5.663 1.00 91.44 124 ILE A C 1
ATOM 975 O O . ILE A 1 124 ? -6.139 -0.590 -6.510 1.00 91.44 124 ILE A O 1
ATOM 979 N N . CYS A 1 125 ? -4.530 -1.937 -5.687 1.00 91.31 125 CYS A N 1
ATOM 980 C CA . CYS A 1 125 ? -3.551 -1.711 -6.739 1.00 91.31 125 CYS A CA 1
ATOM 981 C C . CYS A 1 125 ? -4.025 -2.320 -8.063 1.00 91.31 125 CYS A C 1
ATOM 983 O O . CYS A 1 125 ? -4.389 -3.493 -8.136 1.00 91.31 125 CYS A O 1
ATOM 985 N N . GLY A 1 126 ? -3.964 -1.531 -9.134 1.00 89.12 126 GLY A N 1
ATOM 986 C CA . GLY A 1 126 ? -4.152 -2.037 -10.490 1.00 89.12 126 GLY A CA 1
ATOM 987 C C . GLY A 1 126 ? -2.971 -2.899 -10.942 1.00 89.12 126 GLY A C 1
ATOM 988 O O . GLY A 1 126 ? -1.835 -2.680 -10.521 1.00 89.12 126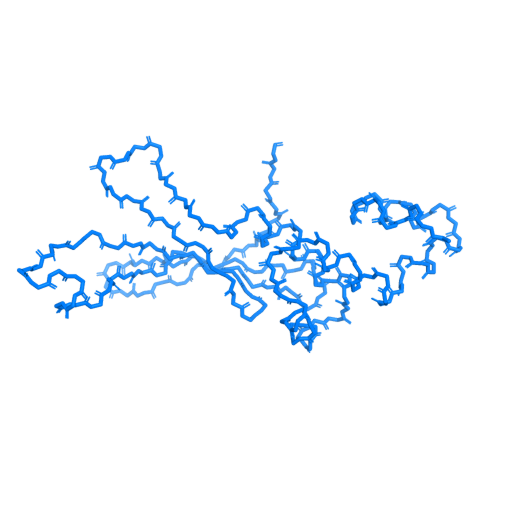 GLY A O 1
ATOM 989 N N . PHE A 1 127 ? -3.219 -3.843 -11.851 1.00 89.38 127 PHE A N 1
ATOM 990 C CA . PHE A 1 127 ? -2.179 -4.725 -12.402 1.00 89.38 127 PHE A CA 1
ATOM 991 C C . PHE A 1 127 ? -1.046 -3.948 -13.103 1.00 89.38 127 PHE A C 1
ATOM 993 O O . PHE A 1 127 ? 0.124 -4.328 -13.045 1.00 89.38 127 PHE A O 1
ATOM 1000 N N . ASP A 1 128 ? -1.376 -2.836 -13.754 1.00 86.31 128 ASP A N 1
ATOM 1001 C CA . ASP A 1 128 ? -0.447 -1.957 -14.472 1.00 86.31 128 ASP A CA 1
ATOM 1002 C C . ASP A 1 128 ? 0.118 -0.814 -13.608 1.00 86.31 128 ASP A C 1
ATOM 1004 O O . ASP A 1 128 ? 0.967 -0.048 -14.062 1.00 86.31 128 ASP A O 1
ATOM 1008 N N . GLY A 1 129 ? -0.342 -0.686 -12.359 1.00 72.75 129 GLY A N 1
ATOM 1009 C CA . GLY A 1 129 ? 0.020 0.398 -11.444 1.00 72.75 129 GLY A CA 1
ATOM 1010 C C . GLY A 1 129 ? -0.655 1.744 -11.736 1.00 72.75 129 GLY A C 1
ATOM 1011 O O . GLY A 1 129 ? -0.476 2.672 -10.954 1.00 72.75 129 GLY A O 1
ATOM 1012 N N . GLY A 1 130 ? -1.425 1.874 -12.824 1.00 68.25 130 GLY A N 1
ATOM 1013 C CA . GLY A 1 130 ? -2.145 3.104 -13.185 1.00 68.25 130 GLY A CA 1
ATOM 1014 C C . GLY A 1 130 ? -3.626 3.100 -12.798 1.00 68.25 130 GLY A C 1
ATOM 1015 O O . GLY A 1 130 ? -4.237 4.158 -12.684 1.00 68.25 130 GLY A O 1
ATOM 1016 N N . SER A 1 131 ? -4.205 1.918 -12.582 1.00 66.12 131 SER A N 1
ATOM 1017 C CA . SER A 1 131 ? -5.641 1.719 -12.354 1.00 66.12 131 SER A CA 1
ATOM 1018 C C . SER A 1 131 ? -5.968 1.353 -10.898 1.00 66.12 131 SER A C 1
ATOM 1020 O O . SER A 1 131 ? -6.415 0.246 -10.600 1.00 66.12 131 SER A O 1
ATOM 1022 N N . THR A 1 132 ? -5.743 2.274 -9.956 1.00 77.56 132 THR A N 1
ATOM 1023 C CA . THR A 1 132 ? -6.130 2.062 -8.549 1.00 77.56 132 THR A CA 1
ATOM 1024 C C . THR A 1 132 ? -7.639 2.182 -8.357 1.00 77.56 132 THR A C 1
ATOM 1026 O O . THR A 1 132 ? -8.242 3.215 -8.663 1.00 77.56 132 THR A O 1
ATOM 1029 N N . LYS A 1 133 ? -8.254 1.123 -7.824 1.00 77.12 133 LYS A N 1
ATOM 1030 C CA . LYS A 1 133 ? -9.687 1.097 -7.497 1.00 77.12 133 LYS A CA 1
ATOM 1031 C C . LYS A 1 133 ? -9.883 1.503 -6.047 1.00 77.12 133 LYS A C 1
ATOM 1033 O O . LYS A 1 133 ? -9.213 0.971 -5.168 1.00 77.12 133 LYS A O 1
ATOM 1038 N N . PHE A 1 134 ? -10.803 2.425 -5.812 1.00 81.00 134 PHE A N 1
ATOM 1039 C CA . PHE A 1 134 ? -11.160 2.918 -4.491 1.00 81.00 134 PHE A CA 1
ATOM 1040 C C . PHE A 1 134 ? -12.529 2.380 -4.100 1.00 81.00 134 PHE A C 1
ATOM 1042 O O . PHE A 1 134 ? -13.470 2.457 -4.885 1.00 81.00 134 PHE A O 1
ATOM 1049 N N . PHE A 1 135 ? -12.654 1.856 -2.893 1.00 79.19 135 PHE A N 1
ATOM 1050 C CA . PHE A 1 135 ? -13.902 1.348 -2.350 1.00 79.19 135 PHE A CA 1
ATOM 1051 C C . PHE A 1 135 ? -14.208 2.105 -1.069 1.00 79.19 135 PHE A C 1
ATOM 1053 O O . PHE A 1 135 ? -13.401 2.085 -0.145 1.00 79.19 135 PHE A O 1
ATOM 1060 N N . LEU A 1 136 ? -15.368 2.754 -0.995 1.00 76.81 136 LEU A N 1
ATOM 1061 C CA . LEU A 1 136 ? -15.895 3.291 0.259 1.00 76.81 136 LEU A CA 1
ATOM 1062 C C . LEU A 1 136 ? -16.866 2.291 0.861 1.00 76.81 136 LEU A C 1
ATOM 1064 O O . LEU A 1 136 ? -17.812 1.854 0.201 1.00 76.81 136 LEU A O 1
ATOM 1068 N N . ASN A 1 137 ? -16.646 1.982 2.132 1.00 75.31 137 ASN A N 1
ATOM 1069 C CA . ASN A 1 137 ? -17.559 1.188 2.928 1.00 75.31 137 ASN A CA 1
ATOM 1070 C C . ASN A 1 137 ? -18.555 2.135 3.601 1.00 75.31 137 ASN A C 1
ATOM 1072 O O . ASN A 1 137 ? -18.194 2.938 4.463 1.00 75.31 137 ASN A O 1
ATOM 1076 N N . GLY A 1 138 ? -19.816 2.049 3.187 1.00 63.31 138 GLY A N 1
ATOM 1077 C CA . GLY A 1 138 ? -20.933 2.751 3.807 1.00 63.31 138 GLY A CA 1
ATOM 1078 C C . GLY A 1 138 ? -21.950 1.766 4.371 1.00 63.31 138 GLY A C 1
ATOM 1079 O O . GLY A 1 138 ? -21.969 0.588 4.018 1.00 63.31 138 GLY A O 1
ATOM 1080 N N . ARG A 1 139 ? -22.832 2.248 5.242 1.00 53.81 139 ARG A N 1
ATOM 1081 C CA . ARG A 1 139 ? -24.026 1.506 5.654 1.00 53.81 139 ARG A CA 1
ATOM 1082 C C . ARG A 1 139 ? -25.235 2.355 5.288 1.00 53.81 139 ARG A C 1
ATOM 1084 O O . ARG A 1 139 ? -25.397 3.427 5.867 1.00 53.81 139 ARG A O 1
ATOM 1091 N N . ASP A 1 140 ? -26.061 1.894 4.350 1.00 46.38 140 ASP A N 1
ATOM 1092 C CA . ASP A 1 140 ? -27.356 2.523 4.080 1.00 46.38 140 ASP A CA 1
ATOM 1093 C C . ASP A 1 140 ? -28.466 1.688 4.716 1.00 46.38 140 ASP A C 1
ATOM 1095 O O . ASP A 1 140 ? -28.645 0.520 4.384 1.00 46.38 140 ASP A O 1
ATOM 1099 N N . ARG A 1 141 ? -29.161 2.304 5.680 1.00 44.12 141 ARG A N 1
ATOM 1100 C CA . ARG A 1 141 ? -30.429 1.924 6.342 1.00 44.12 141 ARG A CA 1
ATOM 1101 C C . ARG A 1 141 ? -30.661 0.487 6.841 1.00 44.12 141 ARG A C 1
ATOM 1103 O O . ARG A 1 141 ? -31.644 0.316 7.560 1.00 44.12 141 ARG A O 1
ATOM 1110 N N . LYS A 1 142 ? -29.796 -0.492 6.553 1.00 45.47 142 LYS A N 1
ATOM 1111 C CA . LYS A 1 142 ? -29.677 -1.850 7.130 1.00 45.47 142 LYS A CA 1
ATOM 1112 C C . LYS A 1 142 ? -28.635 -2.727 6.413 1.00 45.47 142 LYS A C 1
ATOM 1114 O O . LYS A 1 142 ? -28.223 -3.714 7.015 1.00 45.47 142 LYS A O 1
ATOM 1119 N N . ASP A 1 143 ? -28.155 -2.335 5.231 1.00 44.34 143 ASP A N 1
ATOM 1120 C CA . ASP A 1 143 ? -27.206 -3.118 4.431 1.00 44.34 143 ASP A CA 1
ATOM 1121 C C . ASP A 1 143 ? -25.833 -2.435 4.314 1.00 44.34 143 ASP A C 1
ATOM 1123 O O . ASP A 1 143 ? -25.703 -1.207 4.342 1.00 44.34 143 ASP A O 1
ATOM 1127 N N . SER A 1 144 ? -24.783 -3.251 4.217 1.00 54.78 144 SER A N 1
ATOM 1128 C CA . SER A 1 144 ? -23.421 -2.799 3.919 1.00 54.78 144 SER A CA 1
ATOM 1129 C C . SER A 1 144 ? -23.329 -2.453 2.429 1.00 54.78 144 SER A C 1
ATOM 1131 O O . SER A 1 144 ? -23.549 -3.321 1.587 1.00 54.78 144 SER A O 1
ATOM 1133 N N . CYS A 1 145 ? -22.997 -1.209 2.090 1.00 54.31 145 CYS A N 1
ATOM 1134 C CA . CYS A 1 145 ? -22.874 -0.743 0.708 1.00 54.31 145 CYS A CA 1
ATOM 1135 C C . CYS A 1 145 ? -21.404 -0.495 0.350 1.00 54.31 145 CYS A C 1
ATOM 1137 O O . CYS A 1 145 ? -20.677 0.159 1.100 1.00 54.31 145 CYS A O 1
ATOM 1139 N N . LEU A 1 146 ? -20.990 -0.986 -0.820 1.00 57.53 146 LEU A N 1
ATOM 1140 C CA . LEU A 1 146 ? -19.680 -0.727 -1.415 1.00 57.53 146 LEU A CA 1
ATOM 1141 C C . LEU A 1 146 ? -19.840 0.292 -2.543 1.00 57.53 146 LEU A C 1
ATOM 1143 O O . LEU A 1 146 ? -20.514 0.012 -3.535 1.00 57.53 146 LEU A O 1
ATOM 1147 N N . PHE A 1 147 ? -19.206 1.454 -2.412 1.00 59.88 147 PHE A N 1
ATOM 1148 C CA . PHE A 1 147 ? -19.169 2.451 -3.483 1.00 59.88 147 PHE A CA 1
ATOM 1149 C C . PHE A 1 147 ? -17.816 2.395 -4.188 1.00 59.88 147 PHE A C 1
ATOM 1151 O O . PHE A 1 147 ? -16.780 2.599 -3.555 1.00 59.88 147 PHE A O 1
ATOM 1158 N N . LEU A 1 148 ? -17.829 2.116 -5.493 1.00 63.59 148 LEU A N 1
ATOM 1159 C CA . LEU A 1 148 ? -16.631 2.083 -6.330 1.00 63.59 148 LEU A CA 1
ATOM 1160 C C . LEU A 1 148 ? -16.298 3.495 -6.834 1.00 63.59 148 LEU A C 1
ATOM 1162 O O . LEU A 1 148 ? -17.117 4.134 -7.491 1.00 63.59 148 LEU A O 1
ATOM 1166 N N . GLY A 1 149 ? -15.078 3.945 -6.571 1.00 60.47 149 GLY A N 1
ATOM 1167 C CA . GLY A 1 149 ? -14.476 5.153 -7.125 1.00 60.47 149 GLY A CA 1
ATOM 1168 C C . GLY A 1 149 ? -13.135 4.860 -7.802 1.00 60.47 149 GLY A C 1
ATOM 1169 O O . GLY A 1 149 ? -12.560 3.778 -7.658 1.00 60.47 149 GLY A O 1
ATOM 1170 N N . LEU A 1 150 ? -12.623 5.843 -8.542 1.00 56.38 150 LEU A N 1
ATOM 1171 C CA . LEU A 1 150 ? -11.256 5.835 -9.065 1.00 56.38 150 LEU A CA 1
ATOM 1172 C C . LEU A 1 150 ? -10.390 6.736 -8.178 1.00 56.38 150 LEU A C 1
ATOM 1174 O O . LEU A 1 150 ? -10.788 7.861 -7.885 1.00 56.38 150 LEU A O 1
ATOM 1178 N N . PHE A 1 151 ? -9.217 6.260 -7.762 1.00 53.06 151 PHE A N 1
ATOM 1179 C CA . PHE A 1 151 ? -8.272 7.081 -7.003 1.00 53.06 151 PHE A CA 1
ATOM 1180 C C . PHE A 1 151 ? -7.244 7.690 -7.958 1.00 53.06 151 PHE A C 1
ATOM 1182 O O . PHE A 1 151 ? -6.467 6.949 -8.556 1.00 53.06 151 PHE A O 1
ATOM 1189 N N . THR A 1 152 ? -7.237 9.017 -8.114 1.00 55.94 152 THR A N 1
ATOM 1190 C CA . THR A 1 152 ? -6.308 9.737 -9.010 1.00 55.94 152 THR A CA 1
ATOM 1191 C C . THR A 1 152 ? -5.057 10.284 -8.309 1.00 55.94 152 THR A C 1
ATOM 1193 O O . THR A 1 152 ? -4.220 10.900 -8.964 1.00 55.94 152 THR A O 1
ATOM 1196 N N . GLY A 1 153 ? -4.890 10.029 -7.007 1.00 52.31 153 GLY A N 1
ATOM 1197 C CA . GLY A 1 153 ? -3.775 10.526 -6.193 1.00 52.31 153 GLY A CA 1
ATOM 1198 C C . GLY A 1 153 ? -4.198 11.599 -5.185 1.00 52.31 153 GLY A C 1
ATOM 1199 O O . GLY A 1 153 ? -5.321 12.094 -5.225 1.00 52.31 153 GLY A O 1
ATOM 1200 N N . ILE A 1 154 ? -3.290 11.941 -4.267 1.00 53.06 154 ILE A N 1
ATOM 1201 C CA . ILE A 1 154 ? -3.449 13.055 -3.321 1.00 53.06 154 ILE A CA 1
ATOM 1202 C C . ILE A 1 154 ? -2.741 14.270 -3.930 1.00 53.06 154 ILE A C 1
ATOM 1204 O O . ILE A 1 154 ? -1.532 14.213 -4.169 1.00 53.06 154 ILE A O 1
ATOM 1208 N N . GLU A 1 155 ? -3.479 15.344 -4.212 1.00 39.59 155 GLU A N 1
ATOM 1209 C CA . GLU A 1 155 ? -2.881 16.655 -4.488 1.00 39.59 155 GLU A CA 1
ATOM 1210 C C . GLU A 1 155 ? -2.421 17.253 -3.152 1.00 39.59 155 GLU A C 1
ATOM 1212 O O . GLU A 1 155 ? -3.221 17.386 -2.226 1.00 39.59 155 GLU A O 1
ATOM 1217 N N . ASN A 1 156 ? -1.119 17.535 -3.042 1.00 31.55 156 ASN A N 1
ATOM 1218 C CA . ASN A 1 156 ? -0.531 18.283 -1.927 1.00 31.55 156 ASN A CA 1
ATOM 1219 C C . ASN A 1 156 ? -0.532 19.776 -2.241 1.00 31.55 156 ASN A C 1
ATOM 1221 O O . ASN A 1 156 ? -0.156 20.111 -3.389 1.00 31.55 156 ASN A O 1
#

Radius of gyration: 19.21 Å; chains: 1; bounding box: 56×30×60 Å

Organism: Brassica carinata (NCBI:txid52824)

Foldseek 3Di:
DCVLLVDALVVLVVCLVVDVVSVVLNPDQVNLLSLQVVLVLDDSVLLVVLQVQADGSSLVSLCSPFPRSVFAAWDDDPPPVQVFIWHWHDDNQKIWTKTFHDDDADPVGCVVDPTDIDTAKMWGRDRHNQWIWIWGFDDDPHDTDTDIDTDPGDDD

InterPro domains:
  IPR001810 F-box domain [PF12937] (2-36)
  IPR036047 F-box-like domain superfamily [SSF81383] (2-61)
  IPR040275 F-box domain containing protein At5g39450-like [PTHR31370] (2-155)

pLDDT: mean 81.09, std 14.47, range [31.55, 95.56]